Protein AF-A0A433TY66-F1 (afdb_monomer_lite)

Sequence (108 aa):
MEGRKGEPGEKGVRGAPGDSKRGSPGAPGDPGLKGEMGQPGQNGRDGEMGIMGRKECNLCTAGEKGETGYPGPVGEPGRDGDPGRRGEDGFSGDPGEDGEPGGPGTPG

Radius of gyration: 36.31 Å; chains: 1; bounding box: 84×14×116 Å

Organism: Elysia chlorotica (NCBI:txid188477)

Secondary structure (DSSP, 8-state):
-PPPPPPPPPPPPPPPPPBTTTTBPPPPPPPPPPPPPBPPBPPPPPPPPPPPPPTT-TT---PPPPPPPPPPPPBPPBPPPPPPPPPPPPPPPPPPPPPPPPPPPPP-

InterPro domains:
  IPR008160 Collagen triple helix repeat [PF01391] (3-53)
  IPR008160 Collagen triple helix repeat [PF01391] (62-108)

pLDDT: mean 75.56, std 11.31, range [53.38, 93.44]

Structure (mmCIF, N/CA/C/O backbone):
data_AF-A0A433TY66-F1
#
_entry.id   AF-A0A433TY66-F1
#
loop_
_atom_site.group_PDB
_atom_site.id
_atom_site.type_symbol
_atom_site.label_atom_id
_atom_site.label_alt_id
_atom_site.label_comp_id
_atom_site.label_asym_id
_atom_site.label_entity_id
_atom_site.label_seq_id
_atom_site.pdbx_PDB_ins_code
_atom_site.Cartn_x
_atom_site.Cartn_y
_atom_site.Cartn_z
_atom_site.occupancy
_atom_site.B_iso_or_equiv
_atom_site.auth_seq_id
_atom_site.auth_comp_id
_atom_site.auth_asym_id
_atom_site.auth_atom_id
_atom_site.pdbx_PDB_model_num
ATOM 1 N N . MET A 1 1 ? -15.748 1.682 25.519 1.00 62.69 1 MET A N 1
ATOM 2 C CA . MET A 1 1 ? -14.425 1.196 25.060 1.00 62.69 1 MET A CA 1
ATOM 3 C C . MET A 1 1 ? -14.392 1.358 23.554 1.00 62.69 1 MET A C 1
ATOM 5 O O . MET A 1 1 ? -15.408 1.068 22.935 1.00 62.69 1 MET A O 1
ATOM 9 N N . GLU A 1 2 ? -13.289 1.853 22.996 1.00 67.56 2 GLU A N 1
ATOM 10 C CA . GLU A 1 2 ? -13.119 2.006 21.541 1.00 67.56 2 GLU A CA 1
ATOM 11 C C . GLU A 1 2 ? -13.086 0.627 20.859 1.00 67.56 2 GLU A C 1
ATOM 13 O O . GLU A 1 2 ? -12.633 -0.358 21.457 1.00 67.56 2 GLU A O 1
ATOM 18 N N . GLY A 1 3 ? -13.623 0.551 19.640 1.00 71.69 3 GLY A N 1
ATOM 19 C CA . GLY A 1 3 ? -13.590 -0.642 18.800 1.00 71.69 3 GLY A CA 1
ATOM 20 C C . GLY A 1 3 ? -12.169 -1.087 18.447 1.00 71.69 3 GLY A C 1
ATOM 21 O O . GLY A 1 3 ? -11.217 -0.305 18.495 1.00 71.69 3 GLY A O 1
ATOM 22 N N . ARG A 1 4 ? -11.996 -2.364 18.089 1.00 80.25 4 ARG A N 1
ATOM 23 C CA . ARG A 1 4 ? -10.683 -2.865 17.641 1.00 80.25 4 ARG A CA 1
ATOM 24 C C . ARG A 1 4 ? -10.371 -2.318 16.252 1.00 80.25 4 ARG A C 1
ATOM 26 O O . ARG A 1 4 ? -11.263 -2.266 15.413 1.00 80.25 4 ARG A O 1
ATOM 33 N N . LYS A 1 5 ? -9.106 -1.962 16.004 1.00 82.94 5 LY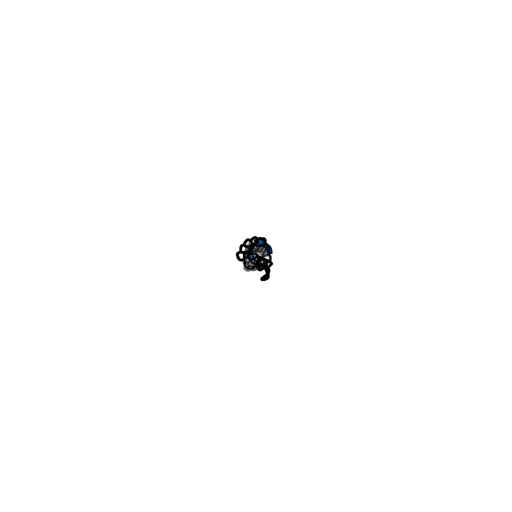S A N 1
ATOM 34 C CA . LYS A 1 5 ? -8.621 -1.580 14.669 1.00 82.94 5 LYS A CA 1
ATOM 35 C C . LYS A 1 5 ? -8.919 -2.691 13.653 1.00 82.94 5 LYS A C 1
ATOM 37 O O . LYS A 1 5 ? -8.795 -3.867 13.998 1.00 82.94 5 LYS A O 1
ATOM 42 N N . GLY A 1 6 ? -9.299 -2.306 12.436 1.00 83.19 6 GLY A N 1
ATOM 43 C CA . GLY A 1 6 ? -9.486 -3.239 11.325 1.00 83.19 6 GLY A CA 1
ATOM 44 C C . GLY A 1 6 ? -8.183 -3.885 10.850 1.00 83.19 6 GLY A C 1
ATOM 45 O O . GLY A 1 6 ? -7.081 -3.443 11.197 1.00 83.19 6 GLY A O 1
ATOM 46 N N . GLU A 1 7 ? -8.307 -4.950 10.062 1.00 86.44 7 GLU A N 1
ATOM 47 C CA . GLU A 1 7 ? -7.144 -5.640 9.505 1.00 86.44 7 GLU A CA 1
ATOM 48 C C . GLU A 1 7 ? -6.408 -4.765 8.472 1.00 86.44 7 GLU A C 1
ATOM 50 O O . GLU A 1 7 ? -7.033 -3.931 7.808 1.00 86.44 7 GLU A O 1
ATOM 55 N N . PRO A 1 8 ? -5.076 -4.911 8.329 1.00 84.06 8 PRO A N 1
ATOM 56 C CA . PRO A 1 8 ? -4.328 -4.219 7.285 1.00 84.06 8 PRO A CA 1
ATOM 57 C C . PRO A 1 8 ? -4.850 -4.556 5.886 1.00 84.06 8 PRO A C 1
ATOM 59 O O . PRO A 1 8 ? -5.267 -5.682 5.628 1.00 84.06 8 PRO A O 1
ATOM 62 N N . GLY A 1 9 ? -4.764 -3.595 4.969 1.00 86.31 9 GLY A N 1
ATOM 63 C CA . GLY A 1 9 ? -5.132 -3.824 3.575 1.00 86.31 9 GLY A CA 1
ATOM 64 C C . GLY A 1 9 ? -4.240 -4.837 2.860 1.00 86.31 9 GLY A C 1
ATOM 65 O O . GLY A 1 9 ? -3.061 -5.010 3.191 1.00 86.31 9 GLY A O 1
ATOM 66 N N . GLU A 1 10 ? -4.797 -5.481 1.836 1.00 90.12 10 GLU A N 1
ATOM 67 C CA . GLU A 1 10 ? -4.058 -6.422 0.996 1.00 90.12 10 GLU A CA 1
ATOM 68 C C . GLU A 1 10 ? -2.903 -5.737 0.252 1.00 90.12 10 GLU A C 1
ATOM 70 O O . GLU A 1 10 ? -2.959 -4.555 -0.099 1.00 90.12 10 GLU A O 1
ATOM 75 N N . LYS A 1 11 ? -1.832 -6.493 -0.012 1.00 87.62 11 LYS A N 1
ATOM 76 C CA . LYS A 1 11 ? -0.682 -6.002 -0.781 1.00 87.62 11 LYS A CA 1
ATOM 77 C C . LYS A 1 11 ? -1.101 -5.681 -2.219 1.00 87.62 11 LYS A C 1
ATOM 79 O O . LYS A 1 11 ? -1.891 -6.404 -2.815 1.00 87.62 11 LYS A O 1
ATOM 84 N N . GLY A 1 12 ? -0.509 -4.632 -2.781 1.00 88.31 12 GLY A N 1
ATOM 85 C CA . GLY A 1 12 ? -0.702 -4.273 -4.183 1.00 88.31 12 GLY A CA 1
ATOM 86 C C . GLY A 1 12 ? -0.228 -5.341 -5.170 1.00 88.31 12 GLY A C 1
ATOM 87 O O . GLY A 1 12 ? 0.631 -6.176 -4.858 1.00 88.31 12 GLY A O 1
ATOM 88 N N . VAL A 1 13 ? -0.777 -5.291 -6.382 1.00 92.69 13 VAL A N 1
ATOM 89 C CA . VAL A 1 13 ? -0.435 -6.211 -7.475 1.00 92.69 13 VAL A CA 1
ATOM 90 C C . VAL A 1 13 ? 0.945 -5.859 -8.035 1.00 92.69 13 VAL A C 1
ATOM 92 O O . VAL A 1 13 ? 1.329 -4.692 -8.089 1.00 92.69 13 VAL A O 1
ATOM 95 N N . ARG A 1 14 ? 1.720 -6.871 -8.440 1.00 89.69 14 ARG A N 1
ATOM 96 C CA . ARG A 1 14 ? 3.029 -6.660 -9.074 1.00 89.69 14 ARG A CA 1
ATOM 97 C C . ARG A 1 14 ? 2.877 -5.929 -10.411 1.00 89.69 14 ARG A C 1
ATOM 99 O O . ARG A 1 14 ? 1.946 -6.195 -11.165 1.00 89.69 14 ARG A O 1
ATOM 106 N N . GLY A 1 15 ? 3.842 -5.065 -10.705 1.00 88.44 15 GLY A N 1
ATOM 107 C CA . GLY A 1 15 ? 3.935 -4.354 -11.975 1.00 88.44 15 GLY A CA 1
ATOM 108 C C . GLY A 1 15 ? 4.084 -5.258 -13.201 1.00 88.44 15 GLY A C 1
ATOM 109 O O . GLY A 1 15 ? 4.567 -6.391 -13.113 1.00 88.44 15 GLY A O 1
ATOM 110 N N . ALA A 1 16 ? 3.690 -4.740 -14.365 1.00 88.00 16 ALA A N 1
ATOM 111 C CA . ALA A 1 16 ? 3.887 -5.436 -15.632 1.00 88.00 16 ALA A CA 1
ATOM 112 C C . ALA A 1 16 ? 5.392 -5.594 -15.942 1.00 88.00 16 ALA A C 1
ATOM 114 O O . ALA A 1 16 ? 6.170 -4.694 -15.614 1.00 88.00 16 ALA A O 1
ATOM 115 N N . PRO A 1 17 ? 5.820 -6.694 -16.588 1.00 84.62 17 PRO A N 1
ATOM 116 C CA . PRO A 1 17 ? 7.205 -6.860 -17.025 1.00 84.62 17 PRO A CA 1
ATOM 117 C C . PRO A 1 17 ? 7.665 -5.753 -17.982 1.00 84.62 17 PRO A C 1
ATOM 119 O O . PRO A 1 17 ? 6.852 -5.147 -18.684 1.00 84.62 17 PRO A O 1
ATOM 122 N N . GLY A 1 18 ? 8.976 -5.511 -18.020 1.00 84.81 18 GLY A N 1
ATOM 123 C CA . GLY A 1 18 ? 9.591 -4.635 -19.019 1.00 84.81 18 GLY A CA 1
ATOM 124 C C . GLY A 1 18 ? 9.475 -5.167 -20.446 1.00 84.81 18 GLY A C 1
ATOM 125 O O . GLY A 1 18 ? 9.266 -6.357 -20.674 1.00 84.81 18 GLY A O 1
ATOM 126 N N . ASP A 1 19 ? 9.638 -4.267 -21.412 1.00 84.12 19 ASP A N 1
ATOM 127 C CA . ASP A 1 19 ? 9.645 -4.600 -22.837 1.00 84.12 19 ASP A CA 1
ATOM 128 C C . ASP A 1 19 ? 11.082 -4.644 -23.355 1.00 84.12 19 ASP A C 1
ATOM 130 O O . ASP A 1 19 ? 11.730 -3.615 -23.568 1.00 84.12 19 ASP A O 1
ATOM 134 N N . SER A 1 20 ? 11.552 -5.862 -23.590 1.00 79.06 20 SER A N 1
ATOM 135 C CA . SER A 1 20 ? 12.887 -6.186 -24.091 1.00 79.06 20 SER A CA 1
ATOM 136 C C . SER A 1 20 ? 13.175 -5.618 -25.470 1.00 79.06 20 SER A C 1
ATOM 138 O O . SER A 1 20 ? 14.286 -5.167 -25.733 1.00 79.06 20 SER A O 1
ATOM 140 N N . LYS A 1 21 ? 12.173 -5.586 -26.356 1.00 78.12 21 LYS A N 1
ATOM 141 C CA . LYS A 1 21 ? 12.365 -5.145 -27.746 1.00 78.12 21 LYS A CA 1
ATOM 142 C C . LYS A 1 21 ? 12.642 -3.653 -27.829 1.00 78.12 21 LYS A C 1
ATOM 144 O O . LYS A 1 21 ? 13.323 -3.199 -28.742 1.00 78.12 21 LYS A O 1
ATOM 149 N N . ARG A 1 22 ? 12.100 -2.886 -26.882 1.00 78.44 22 ARG A N 1
ATOM 150 C CA . ARG A 1 22 ? 12.315 -1.437 -26.780 1.00 78.44 22 ARG A CA 1
ATOM 151 C C . ARG A 1 22 ? 13.295 -1.035 -25.680 1.00 78.44 22 ARG A C 1
ATOM 153 O O . ARG A 1 22 ? 13.596 0.149 -25.565 1.00 78.44 22 ARG A O 1
ATOM 160 N N . GLY A 1 23 ? 13.781 -1.981 -24.877 1.00 78.12 23 GLY A N 1
ATOM 161 C CA . GLY A 1 23 ? 14.649 -1.710 -23.729 1.00 78.12 23 GLY A CA 1
ATOM 162 C C . GLY A 1 23 ? 13.979 -0.880 -22.626 1.00 78.12 23 GLY A C 1
ATOM 163 O O . GLY A 1 23 ? 14.673 -0.234 -21.842 1.00 78.12 23 GLY A O 1
ATOM 164 N N . SER A 1 24 ? 12.644 -0.845 -22.568 1.00 81.69 24 SER A N 1
ATOM 165 C CA . SER A 1 24 ? 11.914 -0.026 -21.595 1.00 81.69 24 SER A CA 1
ATOM 166 C C . SER A 1 24 ? 11.590 -0.816 -20.318 1.00 81.69 24 SER A C 1
ATOM 168 O O . SER A 1 24 ? 11.117 -1.952 -20.425 1.00 81.69 24 SER A O 1
ATOM 170 N N . PRO A 1 25 ? 11.783 -0.231 -19.117 1.00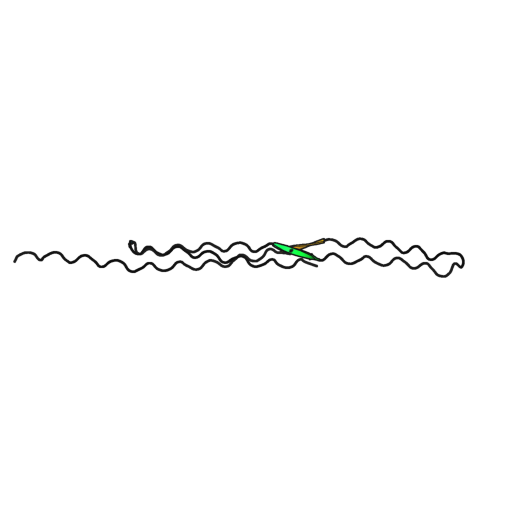 81.19 25 PRO A N 1
ATOM 171 C CA . PRO A 1 25 ? 11.417 -0.865 -17.850 1.00 81.19 25 PRO A CA 1
ATOM 172 C C . PRO A 1 25 ? 9.933 -1.234 -17.755 1.00 81.19 25 PRO A C 1
ATOM 174 O O . PRO A 1 25 ? 9.088 -0.645 -18.432 1.00 81.19 25 PRO A O 1
ATOM 177 N N . GLY A 1 26 ? 9.629 -2.189 -16.874 1.00 84.00 26 GLY A N 1
ATOM 178 C CA . GLY A 1 26 ? 8.259 -2.571 -16.543 1.00 84.00 26 GLY A CA 1
ATOM 179 C C . GLY A 1 26 ? 7.491 -1.450 -15.850 1.00 84.00 26 GLY A C 1
ATOM 180 O O . GLY A 1 26 ? 8.078 -0.553 -15.238 1.00 84.00 26 GLY A O 1
ATOM 181 N N . ALA A 1 27 ? 6.163 -1.500 -15.938 1.00 88.00 27 ALA A N 1
ATOM 182 C CA . ALA A 1 27 ? 5.320 -0.553 -15.219 1.00 88.00 27 ALA A CA 1
ATOM 183 C C . ALA A 1 27 ? 5.381 -0.833 -13.704 1.00 88.00 27 ALA A C 1
ATOM 185 O O . ALA A 1 27 ? 5.478 -1.998 -13.313 1.00 88.00 27 ALA A O 1
ATOM 186 N N . PRO A 1 28 ? 5.293 0.192 -12.836 1.00 85.44 28 PRO A N 1
ATOM 187 C CA . PRO A 1 28 ? 5.129 -0.016 -11.400 1.00 85.44 28 PRO A CA 1
ATOM 188 C C . PRO A 1 28 ? 3.882 -0.850 -11.083 1.00 85.44 28 PRO A C 1
ATOM 190 O O . PRO A 1 28 ? 2.906 -0.824 -11.831 1.00 85.44 28 PRO A O 1
ATOM 193 N N . GLY A 1 29 ? 3.913 -1.569 -9.960 1.00 87.38 29 GLY A N 1
ATOM 194 C CA . GLY A 1 29 ? 2.744 -2.281 -9.449 1.00 87.38 29 GLY A CA 1
ATOM 195 C C . GLY A 1 29 ? 1.648 -1.354 -8.934 1.00 87.38 29 GLY A C 1
ATOM 196 O O . GLY A 1 29 ? 1.907 -0.208 -8.547 1.00 87.38 29 GLY A O 1
ATOM 197 N N . ASP A 1 30 ? 0.428 -1.880 -8.880 1.00 89.00 30 ASP A N 1
ATOM 198 C CA . ASP A 1 30 ? -0.707 -1.158 -8.318 1.00 89.00 30 ASP A CA 1
ATOM 199 C C . ASP A 1 30 ? -0.553 -0.994 -6.792 1.00 89.00 30 ASP A C 1
ATOM 201 O O . ASP A 1 30 ? 0.091 -1.813 -6.119 1.00 89.00 30 ASP A O 1
ATOM 205 N N . PRO A 1 31 ? -1.130 0.063 -6.193 1.00 85.31 31 PRO A N 1
ATOM 206 C CA . PRO A 1 31 ? -1.232 0.181 -4.743 1.00 85.31 31 PRO A CA 1
ATOM 207 C C . PRO A 1 31 ? -2.028 -0.975 -4.120 1.00 85.31 31 PRO A C 1
ATOM 209 O O . PRO A 1 31 ? -2.879 -1.583 -4.764 1.00 85.31 31 PRO A O 1
ATOM 212 N N . GLY A 1 32 ? -1.770 -1.256 -2.841 1.00 87.12 32 GLY A N 1
ATOM 213 C CA . GLY A 1 32 ? -2.592 -2.185 -2.068 1.00 87.12 32 GLY A CA 1
ATOM 214 C C . GLY A 1 32 ? -4.005 -1.659 -1.827 1.00 87.12 32 GLY A C 1
ATOM 215 O O . GLY A 1 32 ? -4.253 -0.451 -1.886 1.00 87.12 32 GLY A O 1
ATOM 216 N N . LEU A 1 33 ? -4.927 -2.572 -1.523 1.00 85.44 33 LEU A N 1
ATOM 217 C CA . LEU A 1 33 ? -6.287 -2.207 -1.136 1.00 85.44 33 LEU A CA 1
ATOM 218 C C . LEU A 1 33 ? -6.295 -1.575 0.263 1.00 85.44 33 LEU A C 1
ATOM 220 O O . LEU A 1 33 ? -5.355 -1.724 1.046 1.00 85.44 33 LEU A O 1
ATOM 224 N N . LYS A 1 34 ? -7.356 -0.832 0.587 1.00 83.69 34 LYS A N 1
ATOM 225 C CA . LYS A 1 34 ? -7.564 -0.312 1.945 1.00 83.69 34 LYS A CA 1
ATOM 226 C C . LYS A 1 34 ? -7.880 -1.477 2.893 1.00 83.69 34 LYS A C 1
ATOM 228 O O . LYS A 1 34 ? -8.549 -2.421 2.486 1.00 83.69 34 LYS A O 1
ATOM 233 N N . GLY A 1 35 ? -7.411 -1.390 4.137 1.00 80.25 35 GLY A N 1
ATOM 234 C CA . GLY A 1 35 ? -7.798 -2.326 5.192 1.00 80.25 35 GLY A CA 1
ATOM 235 C C . GLY A 1 35 ? -9.292 -2.295 5.506 1.00 80.25 35 GLY A C 1
ATOM 236 O O . GLY A 1 35 ? -9.993 -1.330 5.183 1.00 80.25 35 GLY A O 1
ATOM 237 N N . GLU A 1 36 ? -9.771 -3.354 6.151 1.00 80.75 36 GLU A N 1
ATOM 238 C CA . GLU A 1 36 ? -11.167 -3.444 6.570 1.00 80.75 36 GLU A CA 1
ATOM 239 C C . GLU A 1 36 ? -11.490 -2.441 7.689 1.00 80.75 36 GLU A C 1
ATOM 241 O O . GLU A 1 36 ? -10.609 -1.913 8.378 1.00 80.75 36 GLU A O 1
ATOM 246 N N . MET A 1 37 ? -12.781 -2.165 7.873 1.00 78.75 37 MET A N 1
ATOM 247 C CA . MET A 1 37 ? -13.260 -1.363 8.997 1.00 78.75 37 MET A CA 1
ATOM 248 C C . MET A 1 37 ? -13.104 -2.148 10.306 1.00 78.75 37 MET A C 1
ATOM 250 O O . MET A 1 37 ? -13.317 -3.359 10.353 1.00 78.75 37 MET A O 1
ATOM 254 N N . GLY A 1 38 ? -12.748 -1.454 11.385 1.00 76.56 38 GLY A N 1
ATOM 255 C CA . GLY A 1 38 ? -12.614 -2.073 12.697 1.00 76.56 38 GLY A CA 1
ATOM 256 C C . GLY A 1 38 ? -13.937 -2.559 13.299 1.00 76.56 38 GLY A C 1
ATOM 257 O O . GLY A 1 38 ? -15.024 -2.103 12.943 1.00 76.56 38 GLY A O 1
ATOM 258 N N . GLN A 1 39 ? -13.846 -3.479 14.263 1.00 75.56 39 GLN A N 1
ATOM 259 C CA . GLN A 1 39 ? -15.025 -3.989 14.970 1.00 75.56 39 GLN A CA 1
ATOM 260 C C . GLN A 1 39 ? -15.653 -2.901 15.855 1.00 75.56 39 GLN A C 1
ATOM 262 O O . GLN A 1 39 ? -14.907 -2.105 16.430 1.00 75.56 39 GLN A O 1
ATOM 267 N N . PRO A 1 40 ? -16.987 -2.883 16.036 1.00 74.00 40 PRO A N 1
ATOM 268 C CA . PRO A 1 40 ? -17.644 -1.973 16.972 1.00 74.00 40 PRO A CA 1
ATOM 269 C C . PRO A 1 40 ? -17.107 -2.109 18.403 1.00 74.00 40 PRO A C 1
ATOM 271 O O . PRO A 1 40 ? -16.673 -3.185 18.825 1.00 74.00 40 PRO A O 1
ATOM 274 N N . GLY A 1 41 ? -17.153 -1.020 19.170 1.00 71.44 41 GLY A N 1
ATOM 275 C CA . GLY A 1 41 ? -16.796 -1.056 20.584 1.00 71.44 41 GLY A CA 1
ATOM 276 C C . GLY A 1 41 ? -17.768 -1.891 21.431 1.00 71.44 41 GLY A C 1
ATOM 277 O O . GLY A 1 41 ? -18.915 -2.130 21.061 1.00 71.44 41 GLY A O 1
ATOM 278 N N . GLN A 1 42 ? -17.297 -2.334 22.599 1.00 70.50 42 GLN A N 1
ATOM 279 C CA . GLN A 1 42 ? -18.103 -3.118 23.544 1.00 70.50 42 GLN A CA 1
ATOM 280 C C . GLN A 1 42 ? -19.285 -2.314 24.106 1.00 70.50 42 GLN A C 1
ATOM 282 O O . GLN A 1 42 ? -19.182 -1.095 24.273 1.00 70.50 42 GLN A O 1
ATOM 287 N N . ASN A 1 43 ? -20.356 -3.025 24.474 1.00 69.94 43 ASN A N 1
ATOM 288 C CA . ASN A 1 43 ? -21.509 -2.465 25.182 1.00 69.94 43 ASN A CA 1
ATOM 289 C C . ASN A 1 43 ? -21.079 -1.759 26.478 1.00 69.94 43 ASN A C 1
ATOM 291 O O . ASN A 1 43 ? -20.097 -2.145 27.124 1.00 69.94 43 ASN A O 1
ATOM 295 N N . GLY A 1 44 ? -21.820 -0.719 26.865 1.00 65.81 44 GLY A N 1
ATOM 296 C CA . GLY A 1 44 ? -21.588 -0.043 28.138 1.00 65.81 44 GLY A CA 1
ATOM 297 C C . GLY A 1 44 ? -21.955 -0.902 29.355 1.00 65.81 44 GLY A C 1
ATOM 298 O O . GLY A 1 44 ? -22.566 -1.960 29.228 1.00 65.81 44 GLY A O 1
ATOM 299 N N . ARG A 1 45 ? -21.539 -0.448 30.544 1.00 68.12 45 ARG A N 1
ATOM 300 C CA . ARG A 1 45 ? -21.762 -1.157 31.816 1.00 68.12 45 ARG A CA 1
ATOM 301 C C . ARG A 1 45 ? -23.233 -1.102 32.240 1.00 68.12 45 ARG A C 1
ATOM 303 O O . ARG A 1 45 ? -23.924 -0.146 31.898 1.00 68.12 45 ARG A O 1
ATOM 310 N N . ASP A 1 46 ? -23.650 -2.093 33.025 1.00 69.75 46 ASP A N 1
ATOM 311 C CA . ASP A 1 46 ? -24.948 -2.110 33.705 1.00 69.75 46 ASP A CA 1
ATOM 312 C C . ASP A 1 46 ? -25.103 -0.887 34.625 1.00 69.75 46 ASP A C 1
ATOM 314 O O . ASP A 1 46 ? -24.121 -0.395 35.193 1.00 69.75 46 ASP A O 1
ATOM 318 N N . GLY A 1 47 ? -26.335 -0.394 34.776 1.00 63.94 47 GLY A N 1
ATOM 319 C CA . GLY A 1 47 ? -26.617 0.747 35.644 1.00 63.94 47 GLY A CA 1
ATOM 320 C C . GLY A 1 47 ? -26.550 0.439 37.143 1.00 63.94 47 GLY A C 1
ATOM 321 O O . GLY A 1 47 ? -26.498 -0.715 37.570 1.00 63.94 47 GLY A O 1
ATOM 322 N N . GLU A 1 48 ? -26.548 1.499 37.954 1.00 67.50 48 GLU A N 1
ATOM 323 C CA . GLU A 1 48 ? -26.402 1.400 39.409 1.00 67.50 48 GLU A CA 1
ATOM 324 C C . GLU A 1 48 ? -27.596 0.709 40.086 1.00 67.50 48 GLU A C 1
ATOM 326 O O . GLU A 1 48 ? -28.739 0.779 39.634 1.00 67.50 48 GLU A O 1
ATOM 331 N N . MET A 1 49 ? -27.321 0.030 41.203 1.00 66.06 49 MET A N 1
ATOM 332 C CA . MET A 1 49 ? -28.345 -0.634 42.008 1.00 66.06 49 MET A CA 1
ATOM 333 C C . MET A 1 49 ? -29.243 0.404 42.697 1.00 66.06 49 MET A C 1
ATOM 335 O O . MET A 1 49 ? -28.753 1.395 43.233 1.00 66.06 49 MET A O 1
ATOM 339 N N . GLY A 1 50 ? -30.554 0.151 42.730 1.00 62.47 50 GLY A N 1
ATOM 340 C CA . GLY A 1 50 ? -31.513 1.013 43.422 1.00 62.47 50 GLY A CA 1
ATOM 341 C C . GLY A 1 50 ? -31.228 1.215 44.915 1.00 62.47 50 GLY A C 1
ATOM 342 O O . GLY A 1 50 ? -30.644 0.363 45.585 1.00 62.47 50 GLY A O 1
ATOM 343 N N . ILE A 1 51 ? -31.698 2.344 45.445 1.00 62.91 51 ILE A N 1
ATOM 344 C CA . ILE A 1 51 ? -31.548 2.735 46.853 1.00 62.91 51 ILE A CA 1
ATOM 345 C C . ILE A 1 51 ? -32.294 1.763 47.781 1.00 62.91 51 ILE A C 1
ATOM 347 O O . ILE A 1 51 ? -33.498 1.555 47.647 1.00 62.91 51 ILE A O 1
ATOM 351 N N . MET A 1 52 ? -31.588 1.194 48.762 1.00 63.09 52 ME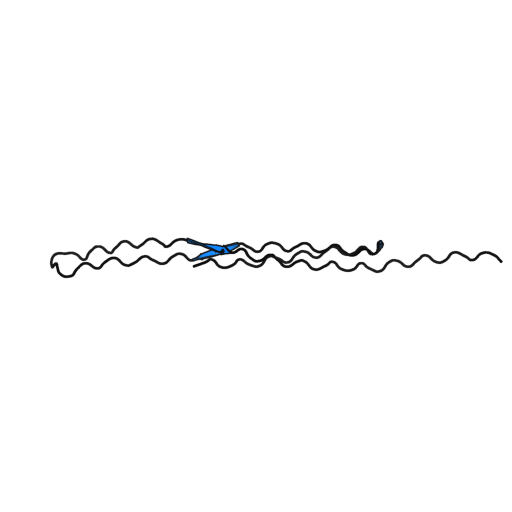T A N 1
ATOM 352 C CA . MET A 1 52 ? -32.183 0.340 49.796 1.00 63.09 52 MET A CA 1
ATOM 353 C C . MET A 1 52 ? -33.118 1.156 50.708 1.00 63.09 52 MET A C 1
ATOM 355 O O . MET A 1 52 ? -32.715 2.182 51.257 1.00 63.09 52 MET A O 1
ATOM 359 N N . GLY A 1 53 ? -34.352 0.680 50.910 1.00 59.31 53 GLY A N 1
ATOM 360 C CA . GLY A 1 53 ? -35.337 1.324 51.789 1.00 59.31 53 GLY A CA 1
ATOM 361 C C . GLY A 1 53 ? -34.864 1.459 53.247 1.00 59.31 53 GLY A C 1
ATOM 362 O O . GLY A 1 53 ? -34.221 0.562 53.798 1.00 59.31 53 GLY A O 1
ATOM 363 N N . ARG A 1 54 ? -35.177 2.595 53.886 1.00 57.91 54 ARG A N 1
ATOM 364 C CA . ARG A 1 54 ? -34.746 2.942 55.255 1.00 57.91 54 ARG A CA 1
ATOM 365 C C . ARG A 1 54 ? -35.436 2.038 56.293 1.00 57.91 54 ARG A C 1
ATOM 367 O O . ARG A 1 54 ? -36.658 1.967 56.341 1.00 57.91 54 ARG A O 1
ATOM 374 N N . LYS A 1 55 ? -34.650 1.385 57.157 1.00 56.53 55 LYS A N 1
ATOM 375 C CA . LYS A 1 55 ? -35.070 0.348 58.130 1.00 56.53 55 LYS A CA 1
ATOM 376 C C . LYS A 1 55 ? -35.935 0.819 59.323 1.00 56.53 55 LYS A C 1
ATOM 378 O O . LYS A 1 55 ? -36.143 0.044 60.247 1.00 56.53 55 LYS A O 1
ATOM 383 N N . GLU A 1 56 ? -36.438 2.051 59.349 1.00 56.56 56 GLU A N 1
ATOM 384 C CA . GLU A 1 56 ? -37.082 2.632 60.551 1.00 56.56 56 GLU A CA 1
ATOM 385 C C . GLU A 1 56 ? -38.613 2.548 60.572 1.00 56.56 56 GLU A C 1
ATOM 387 O O . GLU A 1 56 ? -39.259 3.089 61.465 1.00 56.56 56 GLU A O 1
ATOM 392 N N . CYS A 1 57 ? -39.223 1.853 59.619 1.00 54.38 57 CYS A N 1
ATOM 393 C CA . CYS A 1 57 ? -40.670 1.757 59.534 1.00 54.38 57 CYS A CA 1
ATOM 394 C C . CYS A 1 57 ? -41.090 0.286 59.598 1.00 54.38 57 CYS A C 1
ATOM 396 O O . CYS A 1 57 ? -41.013 -0.439 58.611 1.00 54.38 57 CYS A O 1
ATOM 398 N N . ASN A 1 58 ? -41.568 -0.142 60.773 1.00 54.50 58 ASN A N 1
ATOM 399 C CA . ASN A 1 58 ? -42.092 -1.493 61.044 1.00 54.50 58 ASN A CA 1
ATOM 400 C C . ASN A 1 58 ? -43.324 -1.873 60.187 1.00 54.50 58 ASN A C 1
ATOM 402 O O . ASN A 1 58 ? -43.832 -2.984 60.310 1.00 54.50 58 ASN A O 1
ATOM 406 N N . LEU A 1 59 ? -43.802 -0.959 59.334 1.00 53.91 59 LEU A N 1
ATOM 407 C CA . LEU A 1 59 ? -44.887 -1.160 58.372 1.00 53.91 59 LEU A CA 1
ATOM 408 C C . LEU A 1 59 ? -44.468 -0.906 56.913 1.00 53.91 59 LEU A C 1
ATOM 410 O O . LEU A 1 59 ? -45.306 -0.979 56.018 1.00 53.91 59 LEU A O 1
ATOM 414 N N . CYS A 1 60 ? -43.203 -0.570 56.658 1.00 53.38 60 CYS A N 1
ATOM 415 C CA . CYS A 1 60 ? -42.742 -0.266 55.314 1.00 53.38 60 CYS A CA 1
ATOM 416 C C . CYS A 1 60 ? -42.186 -1.541 54.686 1.00 53.38 60 CYS A C 1
ATOM 418 O O . CYS A 1 60 ? -41.149 -2.061 55.101 1.00 53.38 60 CYS A O 1
ATOM 420 N N . THR A 1 61 ? -42.889 -2.049 53.675 1.00 56.69 61 THR A N 1
ATOM 421 C CA . THR A 1 61 ? -42.338 -3.028 52.737 1.00 56.69 61 THR A CA 1
ATOM 422 C C . THR A 1 61 ? -41.001 -2.509 52.214 1.00 56.69 61 THR A C 1
ATOM 424 O O . THR A 1 61 ? -40.857 -1.304 51.991 1.00 56.69 61 THR A O 1
ATOM 427 N N . ALA A 1 62 ? -40.016 -3.400 52.047 1.00 60.69 62 ALA A N 1
ATOM 428 C CA . ALA A 1 62 ? -38.762 -3.046 51.390 1.00 60.69 62 ALA A CA 1
ATOM 429 C C . ALA A 1 62 ? -39.082 -2.244 50.119 1.00 60.69 62 ALA A C 1
ATOM 431 O O . ALA A 1 62 ? -39.961 -2.648 49.356 1.00 60.69 62 ALA A O 1
ATOM 432 N N . GLY A 1 63 ? -38.431 -1.087 49.949 1.00 57.94 63 GLY A N 1
ATOM 433 C CA . GLY A 1 63 ? -38.630 -0.263 48.758 1.00 57.94 63 GLY A CA 1
ATOM 434 C C . GLY A 1 63 ? -38.415 -1.108 47.506 1.00 57.94 63 GLY A C 1
ATOM 435 O O . GLY A 1 63 ? -37.559 -1.999 47.517 1.00 57.94 63 GLY A O 1
ATOM 436 N N . GLU A 1 64 ? -39.216 -0.870 46.465 1.00 59.38 64 GLU A N 1
ATOM 437 C CA . GLU A 1 64 ? -39.074 -1.598 45.207 1.00 59.38 64 GLU A CA 1
ATOM 438 C C . GLU A 1 64 ? -37.619 -1.530 44.737 1.00 59.38 64 GLU A C 1
ATOM 440 O O . GLU A 1 64 ? -36.951 -0.498 44.865 1.00 59.38 64 GLU A O 1
ATOM 445 N N . LYS A 1 65 ? -37.106 -2.660 44.237 1.00 61.25 65 LYS A N 1
ATOM 446 C CA . LYS A 1 65 ? -35.783 -2.695 43.617 1.00 61.25 65 LYS A CA 1
ATOM 447 C C . LYS A 1 65 ? -35.763 -1.593 42.558 1.00 61.25 65 LYS A C 1
ATOM 449 O O . LYS A 1 65 ? -36.629 -1.590 41.688 1.00 61.25 65 LYS A O 1
ATOM 454 N N . GLY A 1 66 ? -34.794 -0.678 42.641 1.00 58.09 66 GLY A N 1
ATOM 455 C CA . GLY A 1 66 ? -34.649 0.353 41.614 1.00 58.09 66 GLY A CA 1
ATOM 456 C C . GLY A 1 66 ? -34.537 -0.282 40.230 1.00 58.09 66 GLY A C 1
ATOM 457 O O . GLY A 1 66 ? -34.025 -1.400 40.097 1.00 58.09 66 GLY A O 1
ATOM 458 N N . GLU A 1 67 ? -35.056 0.416 39.224 1.00 58.59 67 GLU A N 1
ATOM 459 C CA . GLU A 1 67 ? -35.051 -0.060 37.844 1.00 58.59 67 GLU A CA 1
ATOM 460 C C . GLU A 1 67 ? -33.629 -0.437 37.413 1.00 58.59 67 GLU A C 1
ATOM 462 O O . GLU A 1 67 ? -32.654 0.219 37.788 1.00 58.59 67 GLU A O 1
ATOM 467 N N . THR A 1 68 ? -33.498 -1.515 36.633 1.00 59.41 68 THR A N 1
ATOM 468 C CA . THR A 1 68 ? -32.225 -1.826 35.977 1.00 59.41 68 THR A CA 1
ATOM 469 C C . THR A 1 68 ? -31.837 -0.611 35.144 1.00 59.41 68 THR A C 1
ATOM 471 O O . THR A 1 68 ? -32.594 -0.220 34.256 1.00 59.41 68 THR A O 1
ATOM 474 N N . GLY A 1 69 ? -30.687 0.005 35.429 1.00 57.91 69 GLY A N 1
ATOM 475 C CA . GLY A 1 69 ? -30.281 1.166 34.648 1.00 57.91 69 GLY A CA 1
ATOM 476 C C . GLY A 1 69 ? -30.029 0.800 33.184 1.00 57.91 69 GLY A C 1
ATOM 477 O O . GLY A 1 69 ? -29.785 -0.358 32.841 1.00 57.91 69 GLY A O 1
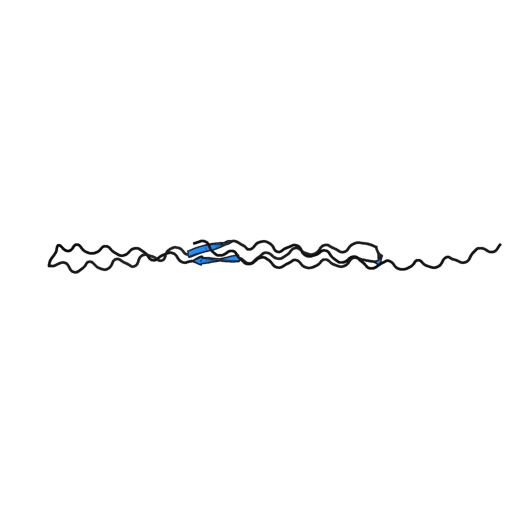ATOM 478 N N . TYR A 1 70 ? -30.139 1.800 32.313 1.00 57.88 70 TYR A N 1
ATOM 479 C CA . TYR A 1 70 ? -30.083 1.608 30.867 1.00 57.88 70 TYR A CA 1
ATOM 480 C C . TYR A 1 70 ? -28.770 0.948 30.419 1.00 57.88 70 TYR A C 1
ATOM 482 O O . TYR A 1 70 ? -27.716 1.260 30.983 1.00 57.88 70 TYR A O 1
ATOM 490 N N . PRO A 1 71 ? -28.798 0.092 29.376 1.00 62.03 71 PRO A N 1
ATOM 491 C CA . PRO A 1 71 ? -27.577 -0.332 28.704 1.00 62.03 71 PRO A CA 1
ATOM 492 C C . PRO A 1 71 ? -26.765 0.904 28.312 1.00 62.03 71 PRO A C 1
ATOM 494 O O . PRO A 1 71 ? -27.317 1.853 27.747 1.00 62.03 71 PRO A O 1
ATOM 497 N N . GLY A 1 72 ? -25.466 0.922 28.612 1.00 61.56 72 GLY A N 1
ATOM 498 C CA . GLY A 1 72 ? -24.636 2.039 28.168 1.00 61.56 72 GLY A CA 1
ATOM 499 C C . GLY A 1 72 ? -24.513 2.085 26.633 1.00 61.56 72 GLY A C 1
ATOM 500 O O . GLY A 1 72 ? -24.855 1.114 25.952 1.00 61.56 72 GLY A O 1
ATOM 501 N N . PRO A 1 73 ? -24.032 3.206 26.066 1.00 61.75 73 PRO A N 1
ATOM 502 C CA . PRO A 1 73 ? -24.034 3.422 24.622 1.00 61.75 73 PRO A CA 1
ATOM 503 C C . PRO A 1 73 ? -23.211 2.362 23.883 1.00 61.75 73 PRO A C 1
ATOM 505 O O . PRO A 1 73 ? -22.225 1.841 24.415 1.00 61.75 73 PRO A O 1
ATOM 508 N N . VAL A 1 74 ? -23.604 2.075 22.637 1.00 66.38 74 VAL A N 1
ATOM 509 C CA . VAL A 1 74 ? -22.783 1.287 21.707 1.00 66.38 74 VAL A CA 1
ATOM 510 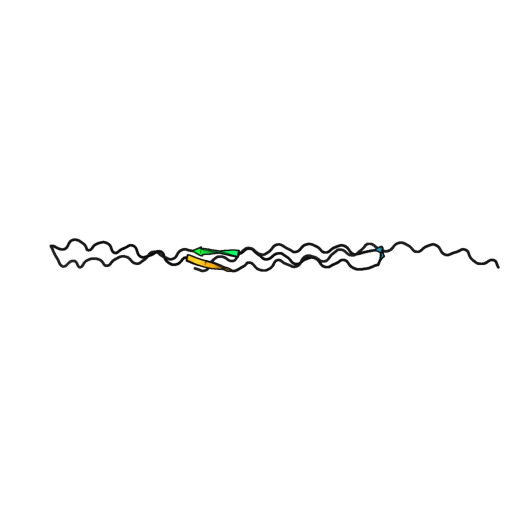C C . VAL A 1 74 ? -21.431 1.988 21.569 1.00 66.38 74 VAL A C 1
ATOM 512 O O . VAL A 1 74 ? -21.381 3.209 21.407 1.00 66.38 74 VAL A O 1
ATOM 515 N N . GLY A 1 75 ? -20.335 1.238 21.686 1.00 65.31 75 GLY A N 1
ATOM 516 C CA . GLY A 1 75 ? -19.006 1.819 21.523 1.00 65.31 75 GLY A CA 1
ATOM 517 C C . GLY A 1 75 ? -18.776 2.317 20.093 1.00 65.31 75 GLY A C 1
ATOM 518 O O . GLY A 1 75 ? -19.418 1.852 19.153 1.00 65.31 75 GLY A O 1
ATOM 519 N N . GLU A 1 76 ? -17.849 3.260 19.922 1.00 69.19 76 GLU A N 1
ATOM 520 C CA . GLU A 1 76 ? -17.536 3.800 18.595 1.00 69.19 76 GLU A CA 1
ATOM 521 C C . GLU A 1 76 ? -17.067 2.694 17.630 1.00 69.19 76 GLU A C 1
ATOM 523 O O . GLU A 1 76 ? -16.454 1.711 18.078 1.00 69.19 76 GLU A O 1
ATOM 528 N N . PRO A 1 77 ? -17.342 2.827 16.316 1.00 70.81 77 PRO A N 1
ATOM 529 C CA . PRO A 1 77 ? -16.754 1.955 15.308 1.00 70.81 77 PRO A CA 1
ATOM 530 C C . PRO A 1 77 ? -15.233 1.907 15.459 1.00 70.81 77 PRO A C 1
ATOM 532 O O . PRO A 1 77 ? -14.596 2.917 15.765 1.00 70.81 77 PRO A O 1
ATOM 535 N N . GLY A 1 78 ? -14.640 0.736 15.246 1.00 73.12 78 GLY A N 1
ATOM 536 C CA . GLY A 1 78 ? -13.189 0.634 15.215 1.00 73.12 78 GLY A CA 1
ATOM 537 C C . GLY A 1 78 ? -12.614 1.453 14.059 1.00 73.12 78 GLY A C 1
ATOM 538 O O . GLY A 1 78 ? -13.247 1.617 13.015 1.00 73.12 78 GLY A O 1
ATOM 539 N N . ARG A 1 79 ? -11.395 1.967 14.238 1.00 76.56 79 ARG A N 1
ATOM 540 C CA . ARG A 1 79 ? -10.707 2.719 13.181 1.00 76.56 79 ARG A CA 1
ATOM 541 C C . ARG A 1 79 ? -10.440 1.837 11.967 1.00 76.56 79 ARG A C 1
ATOM 543 O O . ARG A 1 79 ? -10.195 0.635 12.109 1.00 76.56 79 ARG A O 1
ATOM 550 N N . ASP A 1 80 ? -10.413 2.474 10.802 1.00 77.38 80 ASP A N 1
ATOM 551 C CA . ASP A 1 80 ? -9.985 1.849 9.554 1.00 77.38 80 ASP A CA 1
ATOM 552 C C . ASP A 1 80 ? -8.604 1.194 9.703 1.00 77.38 80 ASP A C 1
ATOM 554 O O . ASP A 1 80 ? -7.705 1.724 10.374 1.00 77.38 80 ASP A O 1
ATOM 558 N N . GLY A 1 81 ? -8.435 0.041 9.057 1.00 77.56 81 GLY A N 1
ATOM 559 C CA . GLY A 1 81 ? -7.123 -0.561 8.860 1.00 77.56 81 GLY A CA 1
ATOM 560 C C . GLY A 1 81 ? -6.180 0.363 8.083 1.00 77.56 81 GLY A C 1
ATOM 561 O O . GLY A 1 81 ? -6.606 1.253 7.340 1.00 77.56 81 GLY A O 1
ATOM 562 N N . ASP A 1 82 ? -4.872 0.146 8.243 1.00 82.31 82 ASP A N 1
ATOM 563 C CA . ASP A 1 82 ? -3.887 0.889 7.451 1.00 82.31 82 ASP A CA 1
ATOM 564 C C . ASP A 1 82 ? -4.011 0.513 5.962 1.00 82.31 82 ASP A C 1
ATOM 566 O O . ASP A 1 82 ? -4.384 -0.625 5.643 1.00 82.31 82 ASP A O 1
ATOM 570 N N . PRO A 1 83 ? -3.666 1.425 5.033 1.00 80.19 83 PRO A N 1
ATOM 571 C CA . PRO A 1 83 ? -3.545 1.079 3.623 1.00 80.19 83 PRO A CA 1
ATOM 572 C C . PRO A 1 83 ? -2.587 -0.097 3.413 1.00 80.19 83 PRO A C 1
ATOM 574 O O . PRO A 1 83 ? -1.549 -0.194 4.077 1.00 80.19 83 PRO A O 1
ATOM 577 N N . GLY A 1 84 ? -2.912 -0.962 2.455 1.00 80.25 84 GLY A N 1
ATOM 578 C CA . GLY A 1 84 ? -2.024 -2.035 2.040 1.00 80.25 84 GLY A CA 1
ATOM 579 C C . GLY A 1 84 ? -0.675 -1.509 1.547 1.00 80.25 84 GLY A C 1
ATOM 580 O O . GLY A 1 84 ? -0.541 -0.383 1.055 1.00 80.25 84 GLY A O 1
ATOM 581 N N . ARG A 1 85 ? 0.363 -2.340 1.671 1.00 84.12 85 ARG A N 1
ATOM 582 C CA . ARG A 1 85 ? 1.692 -1.992 1.147 1.00 84.12 85 ARG A CA 1
ATOM 583 C C . ARG A 1 85 ? 1.644 -1.891 -0.378 1.00 84.12 85 ARG A C 1
ATOM 585 O O . ARG A 1 85 ? 0.924 -2.650 -1.030 1.00 84.12 85 ARG A O 1
ATOM 592 N N . ARG A 1 86 ? 2.461 -0.995 -0.944 1.00 83.38 86 ARG A N 1
ATOM 593 C CA . ARG A 1 86 ? 2.676 -0.917 -2.397 1.00 83.38 86 ARG A CA 1
ATOM 594 C C . ARG A 1 86 ? 3.082 -2.295 -2.939 1.00 83.38 86 ARG A C 1
ATOM 596 O O . ARG A 1 86 ? 3.828 -3.021 -2.273 1.00 83.38 86 ARG A O 1
ATOM 603 N N . GLY A 1 87 ? 2.583 -2.632 -4.130 1.00 80.69 87 GLY A N 1
ATOM 604 C CA . GLY A 1 87 ? 3.048 -3.789 -4.884 1.00 80.69 87 GLY A CA 1
ATOM 605 C C . GLY A 1 87 ? 4.557 -3.747 -5.142 1.00 80.69 87 GLY A C 1
ATOM 606 O O . GLY A 1 87 ? 5.212 -2.715 -5.001 1.00 80.69 87 GLY A O 1
ATOM 607 N N . GLU A 1 88 ? 5.118 -4.898 -5.492 1.00 86.94 88 GLU A N 1
ATOM 608 C CA . GLU A 1 88 ? 6.508 -4.956 -5.947 1.00 86.94 88 GLU A CA 1
ATOM 609 C C . GLU A 1 88 ? 6.640 -4.383 -7.356 1.00 86.94 88 GLU A C 1
ATOM 611 O O . GLU A 1 88 ? 5.714 -4.482 -8.171 1.00 86.94 88 GLU A O 1
ATOM 616 N N . ASP A 1 89 ? 7.820 -3.839 -7.642 1.00 81.44 89 ASP A N 1
ATOM 617 C CA . ASP A 1 89 ? 8.182 -3.423 -8.989 1.00 81.44 89 ASP A CA 1
ATOM 618 C C . ASP A 1 89 ? 8.137 -4.619 -9.955 1.00 81.44 89 ASP A C 1
ATOM 620 O O . ASP A 1 89 ? 8.339 -5.779 -9.570 1.00 81.44 89 ASP A O 1
ATOM 624 N N . GLY A 1 90 ? 7.830 -4.331 -11.222 1.00 79.06 90 GLY A N 1
ATOM 625 C CA . GLY A 1 90 ? 7.870 -5.326 -12.288 1.00 79.06 90 GLY A CA 1
ATOM 626 C C . GLY A 1 90 ? 9.287 -5.859 -12.515 1.00 79.06 90 GLY A C 1
ATOM 627 O O . GLY A 1 90 ? 10.281 -5.219 -12.170 1.00 79.06 90 GLY A O 1
ATOM 628 N N . PHE A 1 91 ? 9.388 -7.041 -13.120 1.00 81.31 91 PHE A N 1
ATOM 629 C CA . PHE A 1 91 ? 10.689 -7.574 -13.520 1.00 81.31 91 PHE A CA 1
ATOM 630 C C . PHE A 1 91 ? 11.303 -6.751 -14.658 1.00 81.31 91 PHE A C 1
ATOM 632 O O . PHE A 1 91 ? 10.589 -6.218 -15.517 1.00 81.31 91 PHE A O 1
ATOM 639 N N . SER A 1 92 ? 12.637 -6.700 -14.687 1.00 78.81 92 SER A N 1
ATOM 640 C CA . SER A 1 92 ? 13.390 -6.218 -15.846 1.00 78.81 92 SER A CA 1
ATOM 641 C C . SER A 1 92 ? 13.015 -7.015 -17.095 1.00 78.81 92 SER A C 1
ATOM 643 O O . SER A 1 92 ? 12.746 -8.212 -17.003 1.00 78.81 92 SER A O 1
ATOM 645 N N . GLY A 1 93 ? 13.012 -6.355 -18.255 1.00 76.12 93 GLY A N 1
ATOM 646 C CA . GLY A 1 93 ? 12.869 -7.057 -19.529 1.00 76.12 93 GLY A CA 1
ATOM 647 C C . GLY A 1 93 ? 14.087 -7.938 -19.822 1.00 76.12 93 GLY A C 1
ATOM 648 O O . GLY A 1 93 ? 15.190 -7.667 -19.342 1.00 76.12 93 GLY A O 1
ATOM 649 N N . ASP A 1 94 ? 13.879 -8.971 -20.635 1.00 78.81 94 ASP A N 1
ATOM 650 C CA . ASP A 1 94 ? 14.946 -9.787 -21.224 1.00 78.81 94 ASP A CA 1
ATOM 651 C C . ASP A 1 94 ? 15.922 -8.941 -22.077 1.00 78.81 94 ASP A C 1
ATOM 653 O O . ASP A 1 94 ? 15.544 -7.857 -22.540 1.00 78.81 94 ASP A O 1
ATOM 657 N N . PRO A 1 95 ? 17.160 -9.418 -22.317 1.00 77.19 95 PRO A N 1
ATOM 658 C CA . PRO A 1 95 ? 18.108 -8.780 -23.232 1.00 77.19 95 PRO A CA 1
ATOM 659 C C . PRO A 1 95 ? 17.557 -8.601 -24.658 1.00 77.19 95 PRO A C 1
ATOM 661 O O . PRO A 1 95 ? 16.705 -9.367 -25.106 1.00 77.19 95 PRO A O 1
ATOM 664 N N . GLY A 1 96 ? 18.069 -7.595 -25.378 1.00 77.88 96 GLY A N 1
ATOM 665 C CA . G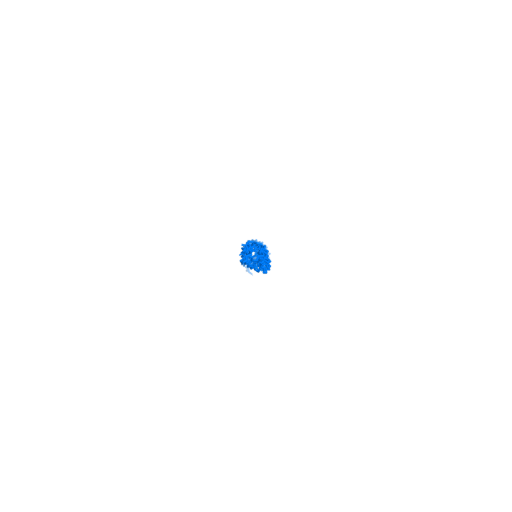LY A 1 96 ? 17.759 -7.394 -26.798 1.00 77.88 96 GLY A CA 1
ATOM 666 C C . GLY A 1 96 ? 18.313 -8.514 -27.688 1.00 77.88 96 GLY A C 1
ATOM 667 O O . GLY A 1 96 ? 19.237 -9.223 -27.292 1.00 77.88 96 GLY A O 1
ATOM 668 N N . GLU A 1 97 ? 17.747 -8.663 -28.887 1.00 83.25 97 GLU A N 1
ATOM 669 C CA . GLU A 1 97 ? 18.232 -9.620 -29.890 1.00 83.25 97 GLU A CA 1
ATOM 670 C C . GLU A 1 97 ? 19.615 -9.207 -30.430 1.00 83.25 97 GLU A C 1
ATOM 672 O O . GLU A 1 97 ? 19.945 -8.018 -30.479 1.00 83.25 97 GLU A O 1
ATOM 677 N N . ASP A 1 98 ? 20.421 -10.192 -30.839 1.00 84.62 98 ASP A N 1
ATOM 678 C CA . ASP A 1 98 ? 21.720 -9.947 -31.471 1.00 84.62 98 ASP A CA 1
ATOM 679 C C . ASP A 1 98 ? 21.562 -9.131 -32.768 1.00 84.62 98 ASP A C 1
ATOM 681 O O . ASP A 1 98 ? 20.588 -9.280 -33.509 1.00 84.62 98 ASP A O 1
ATOM 685 N N . GLY A 1 99 ? 22.544 -8.271 -33.061 1.00 86.12 99 GLY A N 1
ATOM 686 C CA . GLY A 1 99 ? 22.560 -7.489 -34.298 1.00 86.12 99 GLY A CA 1
ATOM 687 C C . GLY A 1 99 ? 22.727 -8.364 -35.546 1.00 86.12 99 GLY A C 1
ATOM 688 O O . GLY A 1 99 ? 23.371 -9.413 -35.501 1.00 86.12 99 GLY A O 1
ATOM 689 N N . GLU A 1 100 ? 22.184 -7.913 -36.680 1.00 91.12 100 GLU A N 1
ATOM 690 C CA . GLU A 1 100 ? 22.355 -8.624 -37.951 1.00 91.12 100 GLU A CA 1
ATOM 691 C C . GLU A 1 100 ? 23.841 -8.696 -38.365 1.00 91.12 100 GLU A C 1
ATOM 693 O O . GLU A 1 100 ? 24.605 -7.754 -38.113 1.00 91.12 100 GLU A O 1
ATOM 698 N N . PRO A 1 101 ? 24.281 -9.789 -39.024 1.00 91.56 101 PRO A N 1
ATOM 699 C CA . PRO A 1 101 ? 25.636 -9.892 -39.554 1.00 91.56 101 PRO A CA 1
ATOM 700 C C . PRO A 1 101 ? 25.990 -8.730 -40.491 1.00 91.56 101 PRO A C 1
ATOM 702 O O . PRO A 1 101 ? 25.166 -8.276 -41.285 1.00 91.56 101 PRO A O 1
ATOM 705 N N . GLY A 1 102 ? 27.251 -8.288 -40.447 1.00 90.62 102 GLY A N 1
ATOM 706 C CA . GLY A 1 102 ? 27.757 -7.272 -41.369 1.00 90.62 102 GLY A CA 1
ATOM 707 C C . GLY A 1 102 ? 27.637 -7.708 -42.833 1.00 90.62 102 GLY A C 1
ATOM 708 O O . GLY A 1 102 ? 27.815 -8.883 -43.162 1.00 90.62 102 GLY A O 1
ATOM 709 N N . GLY A 1 103 ? 27.348 -6.753 -43.720 1.00 93.44 103 GLY A N 1
ATOM 710 C CA . GLY A 1 103 ? 27.269 -7.015 -45.156 1.00 93.44 103 GLY A CA 1
ATOM 711 C C . GLY A 1 103 ? 28.613 -7.467 -45.759 1.00 93.44 103 GLY A C 1
ATOM 712 O O . GLY A 1 103 ? 29.670 -7.222 -45.170 1.00 93.44 103 GLY A O 1
ATOM 713 N N . PRO A 1 104 ? 28.606 -8.105 -46.945 1.00 92.19 104 PRO A N 1
ATOM 714 C CA . PRO A 1 104 ? 29.832 -8.468 -47.656 1.00 92.19 104 PRO A CA 1
ATOM 715 C C . PRO A 1 104 ? 30.728 -7.250 -47.944 1.00 92.19 104 PRO A C 1
ATOM 717 O O . PRO A 1 104 ? 30.230 -6.166 -48.246 1.00 92.19 104 PRO A O 1
ATOM 720 N N . GLY A 1 105 ? 32.052 -7.434 -47.895 1.00 89.44 105 GLY A N 1
ATOM 721 C CA . GLY A 1 105 ? 33.021 -6.389 -48.247 1.00 89.44 105 GLY A CA 1
ATOM 722 C C . GLY A 1 105 ? 32.981 -6.014 -49.734 1.00 89.44 105 GLY A C 1
ATOM 723 O O . GLY A 1 105 ? 32.577 -6.814 -50.580 1.00 89.44 105 GLY A O 1
ATOM 724 N N . THR A 1 106 ? 33.414 -4.797 -50.069 1.00 87.44 106 THR A N 1
ATOM 725 C CA . THR A 1 106 ? 33.498 -4.352 -51.467 1.00 87.44 106 THR A CA 1
ATOM 726 C C . THR A 1 106 ? 34.617 -5.088 -52.218 1.00 87.44 106 THR A C 1
ATOM 728 O O . THR A 1 106 ? 35.673 -5.322 -51.627 1.00 87.44 106 THR A O 1
ATOM 731 N N . PRO A 1 107 ? 34.439 -5.418 -53.513 1.00 85.44 107 PRO A N 1
ATOM 732 C CA . PRO A 1 107 ? 35.527 -5.914 -54.359 1.00 85.44 107 PRO A CA 1
ATOM 733 C C . PRO A 1 107 ? 36.705 -4.924 -54.419 1.00 85.44 107 PRO A C 1
ATOM 735 O O . PRO A 1 107 ? 36.479 -3.714 -54.370 1.00 85.44 107 PRO A O 1
ATOM 738 N N . GLY A 1 108 ? 37.935 -5.451 -54.489 1.00 77.94 108 GLY A N 1
ATOM 739 C CA . GLY A 1 108 ? 39.191 -4.681 -54.494 1.00 77.94 108 GLY A CA 1
ATOM 740 C C . GLY A 1 108 ? 39.673 -4.240 -55.868 1.00 77.94 108 GLY A C 1
ATOM 741 O O . GLY A 1 108 ? 39.196 -4.806 -56.878 1.00 77.94 108 GLY A O 1
#

Foldseek 3Di:
DAFAEFAAFAEFAEFAQADQQVQGGTDFTDWTAWTDWTAKDDKADKDDWDDWDDPPDPPDDTPPTPDTDDTHDTHHTHHTHHTHHTHHYHHYDDHHDDDDDDDDDDDD